Protein AF-A0A0S3SJY1-F1 (afdb_monomer)

InterPro domains:
  IPR052084 Spliceosome-associated SF3B4 subunit [PTHR48030] (1-67)

Foldseek 3Di:
DAQDDDPNHHDHDDFDDDDPDPPDTPDDPVRVVVVVPPVVVVVVDPDCPPPPDDPDDDDDPPPPDDDPDPDDPDDDDDDDDDDDDDDD

Structure (mmCIF, N/CA/C/O backbone):
data_AF-A0A0S3SJY1-F1
#
_entry.id   AF-A0A0S3SJY1-F1
#
loop_
_atom_site.group_PDB
_atom_site.id
_atom_site.type_symbol
_atom_site.label_atom_id
_atom_site.label_alt_id
_atom_site.label_comp_id
_atom_site.label_asym_id
_atom_site.label_entity_id
_atom_site.label_seq_id
_atom_site.pdbx_PDB_ins_code
_atom_site.Cartn_x
_atom_site.Cartn_y
_atom_site.Cartn_z
_atom_site.occupancy
_atom_site.B_iso_or_equiv
_atom_site.auth_seq_id
_atom_site.auth_comp_id
_atom_site.auth_asym_id
_atom_site.auth_atom_id
_atom_site.pdbx_PDB_model_num
ATOM 1 N N . MET A 1 1 ? -2.070 -4.523 9.418 1.00 81.56 1 MET A N 1
ATOM 2 C CA . MET A 1 1 ? -3.056 -3.458 9.106 1.00 81.56 1 MET A CA 1
ATOM 3 C C . MET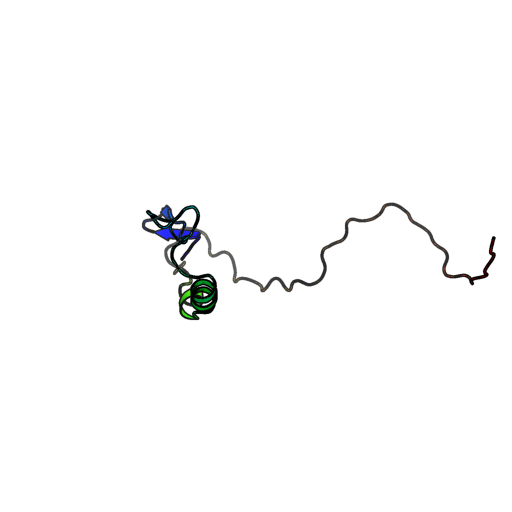 A 1 1 ? -4.109 -3.855 8.067 1.00 81.56 1 MET A C 1
ATOM 5 O O . MET A 1 1 ? -5.174 -3.255 8.079 1.00 81.56 1 MET A O 1
ATOM 9 N N . ASN A 1 2 ? -3.869 -4.839 7.189 1.00 85.06 2 ASN A N 1
ATOM 10 C CA . ASN A 1 2 ? -4.931 -5.384 6.334 1.00 85.06 2 ASN A CA 1
ATOM 11 C C . ASN A 1 2 ? -6.026 -6.073 7.171 1.00 85.06 2 ASN A C 1
ATOM 13 O O . ASN A 1 2 ? -5.691 -6.738 8.149 1.00 85.06 2 ASN A O 1
ATOM 17 N N . GLY A 1 3 ? -7.296 -5.920 6.787 1.00 84.12 3 GLY A N 1
ATOM 18 C CA . GLY A 1 3 ? -8.438 -6.534 7.477 1.00 84.12 3 GLY A CA 1
ATOM 19 C C . GLY A 1 3 ? -8.854 -5.834 8.774 1.00 84.12 3 GLY A C 1
ATOM 20 O O . GLY A 1 3 ? -9.775 -6.296 9.440 1.00 84.12 3 GLY A O 1
ATOM 21 N N . GLN A 1 4 ? -8.201 -4.723 9.116 1.00 86.50 4 GLN A N 1
ATOM 22 C CA . GLN A 1 4 ? -8.495 -3.924 10.306 1.00 86.50 4 GLN A CA 1
ATOM 23 C C . GLN A 1 4 ? -9.614 -2.923 10.034 1.00 86.50 4 GLN A C 1
ATOM 25 O O . GLN A 1 4 ? -10.018 -2.736 8.891 1.00 86.50 4 GLN A O 1
ATOM 30 N N . TYR A 1 5 ? -10.076 -2.234 11.075 1.00 86.62 5 TYR A N 1
ATOM 31 C CA . TYR A 1 5 ? -11.068 -1.170 10.958 1.00 86.62 5 TYR A CA 1
ATOM 32 C C . TYR A 1 5 ? -10.422 0.202 11.169 1.00 86.62 5 TYR A C 1
ATOM 34 O O . TYR A 1 5 ? -9.612 0.379 12.077 1.00 86.62 5 TYR A O 1
ATOM 42 N N . LEU A 1 6 ? -10.807 1.175 10.346 1.00 86.81 6 LEU A N 1
ATOM 43 C CA . LEU A 1 6 ? -10.509 2.597 10.497 1.00 86.81 6 LEU A CA 1
ATOM 44 C C . LEU A 1 6 ? -11.840 3.355 10.454 1.00 86.81 6 LEU A C 1
ATOM 46 O O . LEU A 1 6 ? -12.618 3.163 9.523 1.00 86.81 6 LEU A O 1
ATOM 50 N N . CYS A 1 7 ? -12.128 4.172 11.472 1.00 88.88 7 CYS A N 1
ATOM 51 C CA . CYS A 1 7 ? -13.412 4.882 11.604 1.00 88.88 7 CYS A CA 1
ATOM 52 C C . CYS A 1 7 ? -14.631 3.943 11.471 1.00 88.88 7 CYS A C 1
ATOM 54 O O . CYS A 1 7 ? -15.543 4.203 10.690 1.00 88.88 7 CYS A O 1
ATOM 56 N N . ASN A 1 8 ? -14.602 2.797 12.167 1.00 87.06 8 ASN A N 1
ATOM 57 C CA . ASN A 1 8 ? -15.641 1.754 12.125 1.00 87.06 8 ASN A CA 1
ATOM 58 C C . ASN A 1 8 ? -15.875 1.117 10.739 1.00 87.06 8 ASN A C 1
ATOM 60 O O . ASN A 1 8 ? -16.815 0.343 10.572 1.00 87.06 8 ASN A O 1
ATOM 64 N N . ARG A 1 9 ? -15.003 1.370 9.755 1.00 87.75 9 ARG A N 1
ATOM 65 C CA . ARG A 1 9 ? -15.045 0.745 8.430 1.00 87.75 9 ARG A CA 1
ATOM 66 C C . ARG A 1 9 ? -13.842 -0.164 8.226 1.00 87.75 9 ARG A C 1
ATOM 68 O O . ARG A 1 9 ? -12.715 0.227 8.507 1.00 87.75 9 ARG A O 1
ATOM 75 N N . GLN A 1 10 ? -14.075 -1.371 7.719 1.00 88.44 10 GLN A N 1
ATOM 76 C CA . GLN A 1 10 ? -12.991 -2.294 7.398 1.00 88.44 10 GLN A CA 1
ATOM 77 C C . GLN A 1 10 ? -12.126 -1.741 6.256 1.00 88.44 10 GLN A C 1
ATOM 79 O O . GLN A 1 10 ? -12.653 -1.213 5.275 1.00 88.44 10 GLN A O 1
ATOM 84 N N . ILE A 1 11 ? -10.806 -1.877 6.376 1.00 89.88 11 ILE A N 1
ATOM 85 C CA . ILE A 1 11 ? -9.829 -1.449 5.377 1.00 89.88 11 ILE A CA 1
ATOM 86 C C . ILE A 1 11 ? -9.047 -2.632 4.806 1.00 89.88 11 ILE A C 1
ATOM 88 O O . ILE A 1 11 ? -8.710 -3.596 5.501 1.00 89.88 11 ILE A O 1
ATOM 92 N N . THR A 1 12 ? -8.688 -2.512 3.530 1.00 93.06 12 THR A N 1
ATOM 93 C CA . THR A 1 12 ? -7.764 -3.420 2.848 1.00 93.06 12 THR A CA 1
ATOM 94 C C . THR A 1 12 ? -6.490 -2.680 2.489 1.00 93.06 12 THR A C 1
ATOM 96 O O . THR A 1 12 ? -6.544 -1.612 1.880 1.00 93.06 12 THR A O 1
ATOM 99 N N . VAL A 1 13 ? -5.341 -3.253 2.832 1.00 90.44 13 VAL A N 1
ATOM 100 C CA . VAL A 1 13 ? -4.032 -2.652 2.552 1.00 90.44 13 VAL A CA 1
ATOM 101 C C . VAL A 1 13 ? -3.256 -3.603 1.654 1.00 90.44 13 VAL A C 1
ATOM 103 O O . VAL A 1 13 ? -2.993 -4.739 2.042 1.00 90.44 13 VAL A O 1
ATOM 106 N N . SER A 1 14 ? -2.898 -3.149 0.454 1.00 91.69 14 SER A N 1
ATOM 107 C CA . SER A 1 14 ? -2.117 -3.924 -0.514 1.00 91.69 14 SER A CA 1
ATOM 108 C C . SER A 1 14 ? -1.137 -3.030 -1.275 1.00 91.69 14 SE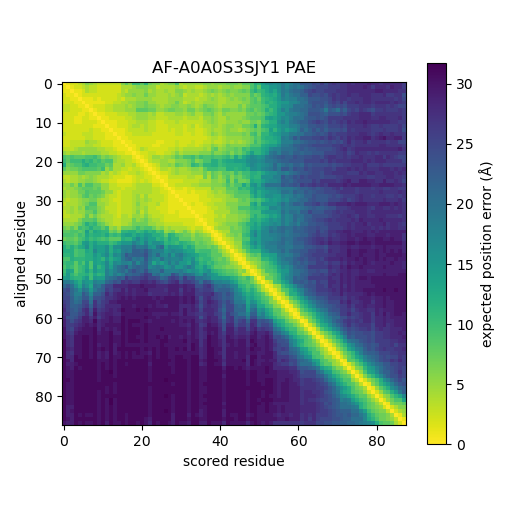R A C 1
ATOM 110 O O . SER A 1 14 ? -1.295 -1.811 -1.310 1.00 91.69 14 SER A O 1
ATOM 112 N N . TYR A 1 15 ? -0.109 -3.633 -1.877 1.00 93.56 15 TYR A N 1
ATOM 113 C CA . TYR A 1 15 ? 0.865 -2.904 -2.692 1.00 93.56 15 TYR A CA 1
ATOM 114 C C . TYR A 1 15 ? 0.210 -2.359 -3.965 1.00 93.56 15 TYR A C 1
ATOM 116 O O . TYR A 1 15 ? -0.402 -3.122 -4.715 1.00 93.56 15 TYR A O 1
ATOM 124 N N . ALA A 1 16 ? 0.370 -1.066 -4.233 1.00 94.38 16 ALA A N 1
ATOM 125 C CA . ALA A 1 16 ? -0.179 -0.418 -5.422 1.00 94.38 16 ALA A CA 1
ATOM 126 C C . ALA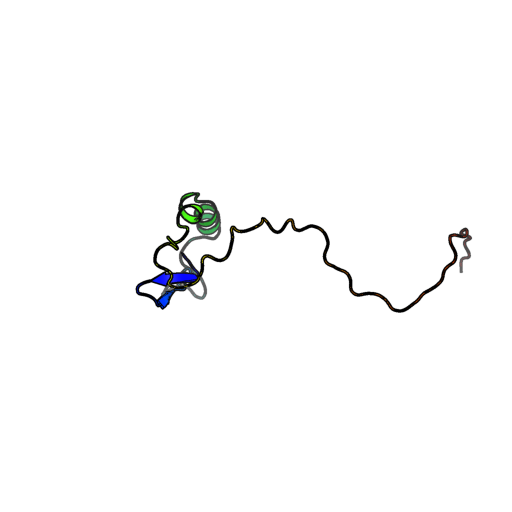 A 1 16 ? 0.554 -0.839 -6.706 1.00 94.38 16 ALA A C 1
ATOM 128 O O . ALA A 1 16 ? 1.708 -1.266 -6.659 1.00 94.38 16 ALA A O 1
ATOM 129 N N . TYR A 1 17 ? -0.104 -0.696 -7.855 1.00 94.81 17 TYR A N 1
ATOM 130 C CA . TYR A 1 17 ? 0.549 -0.824 -9.158 1.00 94.81 17 TYR A CA 1
ATOM 131 C C . TYR A 1 17 ? 1.401 0.411 -9.461 1.00 94.81 17 TYR A C 1
ATOM 133 O O . TYR A 1 17 ? 1.054 1.526 -9.067 1.00 94.81 17 TYR A O 1
ATOM 141 N N . LYS A 1 18 ? 2.523 0.215 -10.153 1.00 94.06 18 LYS A N 1
ATOM 142 C CA . LYS A 1 18 ? 3.309 1.318 -10.711 1.00 94.06 18 LYS A CA 1
ATOM 143 C C . LYS A 1 18 ? 2.573 1.896 -11.924 1.00 94.06 18 LYS A C 1
ATOM 145 O O . LYS A 1 18 ? 1.931 1.162 -12.667 1.00 94.06 18 LYS A O 1
ATOM 150 N N . LYS A 1 19 ? 2.664 3.214 -12.113 1.00 93.25 19 LYS A N 1
ATOM 151 C CA . LYS A 1 19 ? 1.957 3.925 -13.187 1.00 93.25 19 LYS A CA 1
ATOM 152 C C . LYS A 1 19 ? 2.480 3.547 -14.576 1.00 93.25 19 LYS A C 1
ATOM 154 O O . LYS A 1 19 ? 1.689 3.267 -15.468 1.00 93.25 19 LYS A O 1
ATOM 159 N N . ASP A 1 20 ? 3.800 3.522 -14.733 1.00 91.31 20 ASP A N 1
ATOM 160 C CA . ASP A 1 20 ? 4.440 3.450 -16.052 1.00 91.31 20 ASP A CA 1
ATOM 161 C C . ASP A 1 20 ? 4.934 2.039 -16.415 1.00 91.31 20 ASP A C 1
ATOM 163 O O . ASP A 1 20 ? 5.463 1.827 -17.503 1.00 91.31 20 ASP A O 1
ATOM 167 N N . THR A 1 21 ? 4.760 1.049 -15.530 1.00 89.44 21 THR A N 1
ATOM 168 C CA . THR A 1 21 ? 5.171 -0.338 -15.791 1.00 89.44 21 THR A CA 1
ATOM 169 C C . THR A 1 21 ? 3.984 -1.294 -15.722 1.00 89.44 21 THR A C 1
ATOM 171 O O . THR A 1 21 ? 3.133 -1.238 -14.833 1.00 89.44 21 THR A O 1
ATOM 174 N N . LYS A 1 22 ? 3.894 -2.192 -16.706 1.00 90.94 22 LYS A N 1
ATOM 175 C CA . LYS A 1 22 ? 2.739 -3.078 -16.864 1.00 90.94 22 LYS A CA 1
ATOM 176 C C . LYS A 1 22 ? 2.790 -4.210 -15.841 1.00 90.94 22 LYS A C 1
ATOM 178 O O . LYS A 1 22 ? 3.617 -5.108 -15.936 1.00 90.94 22 LYS A O 1
ATOM 183 N N . GLY A 1 23 ? 1.864 -4.186 -14.886 1.00 87.56 23 GLY A N 1
ATOM 184 C CA . GLY A 1 23 ? 1.643 -5.288 -13.945 1.00 87.56 23 GLY A CA 1
ATOM 185 C C . GLY A 1 23 ? 2.624 -5.355 -12.774 1.00 87.56 23 GLY A C 1
ATOM 186 O O . GLY A 1 23 ? 2.424 -6.169 -11.871 1.00 87.56 23 GLY A O 1
ATOM 187 N N . GLU A 1 24 ? 3.634 -4.486 -12.721 1.00 90.38 24 GLU A N 1
ATOM 188 C CA . GLU A 1 24 ? 4.503 -4.420 -11.554 1.00 90.38 24 GLU A CA 1
ATOM 189 C C . GLU A 1 24 ? 3.831 -3.656 -10.415 1.00 90.38 24 GLU A C 1
ATOM 191 O O . GLU A 1 24 ? 3.250 -2.581 -10.586 1.00 90.38 24 GLU A O 1
ATOM 196 N N . ARG A 1 25 ? 3.964 -4.203 -9.211 1.00 93.94 25 ARG A N 1
ATOM 197 C CA . ARG A 1 25 ? 3.566 -3.523 -7.982 1.00 93.94 25 ARG A CA 1
ATOM 198 C C . ARG A 1 25 ? 4.747 -2.781 -7.377 1.00 93.94 25 ARG A C 1
ATOM 200 O O . ARG A 1 25 ? 5.902 -3.133 -7.611 1.00 93.94 25 ARG A O 1
ATOM 207 N N . HIS A 1 26 ? 4.446 -1.761 -6.586 1.00 94.56 26 HIS A N 1
ATOM 208 C CA . HIS A 1 26 ? 5.442 -1.035 -5.816 1.00 94.56 26 HIS A CA 1
ATOM 209 C C . HIS A 1 26 ? 6.152 -1.982 -4.833 1.00 94.56 26 HIS A C 1
ATOM 211 O O . HIS A 1 26 ? 5.529 -2.881 -4.256 1.00 94.56 26 HIS A O 1
ATOM 217 N N . GLY A 1 27 ? 7.462 -1.788 -4.684 1.00 92.25 27 GLY A N 1
ATOM 218 C CA . GLY A 1 27 ? 8.356 -2.699 -3.972 1.00 92.25 27 GLY A CA 1
ATOM 219 C C . GLY A 1 27 ? 8.792 -3.905 -4.813 1.00 92.25 27 GLY A C 1
ATOM 220 O O . GLY A 1 27 ? 8.001 -4.543 -5.517 1.00 92.25 27 GLY A O 1
ATOM 221 N N . THR A 1 28 ? 10.073 -4.232 -4.725 1.00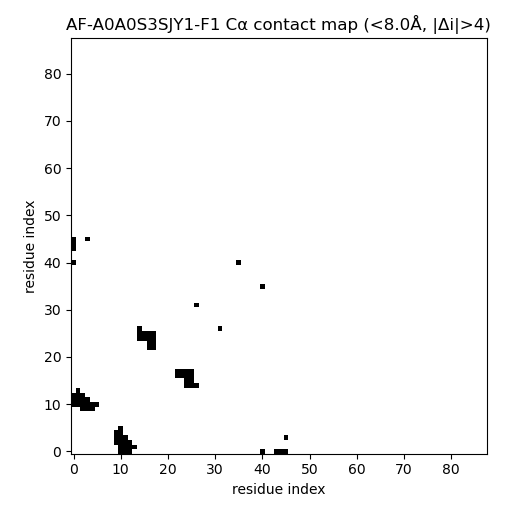 91.62 28 THR A N 1
ATOM 222 C CA . THR A 1 28 ? 10.661 -5.462 -5.259 1.00 91.62 28 THR A CA 1
ATOM 223 C C . THR A 1 28 ? 10.171 -6.684 -4.471 1.00 91.62 28 THR A C 1
ATOM 225 O O . THR A 1 28 ? 9.731 -6.561 -3.323 1.00 91.62 28 THR A O 1
ATOM 228 N N . PRO A 1 29 ? 10.232 -7.898 -5.050 1.00 89.44 29 PRO A N 1
ATOM 229 C CA . PRO A 1 29 ? 9.913 -9.123 -4.319 1.00 89.44 29 PRO A CA 1
ATOM 230 C C . PRO A 1 29 ? 10.691 -9.260 -3.002 1.00 89.44 29 PRO A C 1
ATOM 232 O O . PRO A 1 29 ? 10.097 -9.621 -1.990 1.00 89.44 29 PRO A O 1
ATOM 235 N N . ALA A 1 30 ? 11.979 -8.905 -2.996 1.00 90.50 30 ALA A N 1
ATOM 236 C CA . ALA A 1 30 ? 12.824 -8.967 -1.806 1.00 90.50 30 ALA A CA 1
ATOM 237 C C . ALA A 1 30 ? 12.366 -7.986 -0.713 1.00 90.50 30 ALA A C 1
ATOM 239 O O . ALA A 1 30 ? 12.167 -8.392 0.431 1.00 90.50 30 ALA A O 1
ATOM 240 N N . GLU A 1 31 ? 12.105 -6.722 -1.064 1.00 91.12 31 GLU A N 1
ATOM 241 C CA . GLU A 1 31 ? 11.601 -5.718 -0.113 1.00 91.12 31 GLU A CA 1
ATOM 242 C C . GLU A 1 31 ? 10.266 -6.135 0.507 1.00 91.12 31 GLU A C 1
ATOM 244 O O . GLU A 1 31 ? 10.026 -5.897 1.690 1.00 91.12 31 GLU A O 1
ATOM 249 N N . ARG A 1 32 ? 9.401 -6.803 -0.266 1.00 90.56 32 ARG A N 1
ATOM 250 C CA . ARG A 1 32 ? 8.127 -7.320 0.247 1.00 90.56 32 ARG A CA 1
ATOM 251 C C . ARG A 1 32 ? 8.321 -8.404 1.300 1.00 90.56 32 ARG A C 1
ATOM 253 O O . ARG A 1 32 ? 7.635 -8.376 2.319 1.00 90.56 32 ARG A O 1
ATOM 260 N N . VAL A 1 33 ? 9.251 -9.330 1.077 1.00 90.06 33 VAL A N 1
ATOM 261 C CA . VAL A 1 33 ? 9.569 -10.383 2.053 1.00 90.06 33 VAL A CA 1
ATOM 262 C C . VAL A 1 33 ? 10.117 -9.765 3.339 1.00 90.06 33 VAL A C 1
ATOM 264 O O . VAL A 1 33 ? 9.650 -10.099 4.428 1.00 90.06 33 VAL A O 1
ATOM 267 N N . LEU A 1 34 ? 11.027 -8.796 3.221 1.00 89.81 34 LEU A N 1
ATOM 268 C CA . LEU A 1 34 ? 11.568 -8.077 4.376 1.00 89.81 34 LEU A CA 1
ATOM 269 C C . LEU A 1 34 ? 10.473 -7.318 5.137 1.00 89.81 34 LEU A C 1
ATOM 271 O O . LEU A 1 34 ? 10.370 -7.435 6.358 1.00 89.81 34 LEU A O 1
ATOM 275 N N . ALA A 1 35 ? 9.589 -6.612 4.429 1.00 87.69 35 ALA A N 1
ATOM 276 C CA . ALA A 1 35 ? 8.467 -5.908 5.039 1.00 87.69 35 ALA A CA 1
ATOM 277 C C . ALA A 1 35 ? 7.488 -6.854 5.757 1.00 87.69 35 ALA A C 1
ATOM 279 O O . ALA A 1 35 ? 6.968 -6.495 6.812 1.00 87.69 35 ALA A O 1
ATOM 280 N N . ALA A 1 36 ? 7.255 -8.058 5.225 1.00 84.12 36 ALA A N 1
ATOM 281 C CA . ALA A 1 36 ? 6.420 -9.070 5.873 1.00 84.12 36 ALA A CA 1
ATOM 282 C C . ALA A 1 36 ? 7.061 -9.623 7.158 1.00 84.12 36 ALA A C 1
ATOM 284 O O . ALA A 1 36 ? 6.348 -9.942 8.110 1.00 84.12 36 ALA A O 1
ATOM 285 N N . SER A 1 37 ? 8.395 -9.690 7.204 1.00 85.81 37 SER A N 1
ATOM 286 C CA . SER A 1 37 ? 9.154 -10.113 8.388 1.00 85.81 37 SER A CA 1
ATOM 287 C C . SER A 1 37 ? 9.302 -9.030 9.463 1.00 85.81 37 SER A C 1
ATOM 289 O O . SER A 1 37 ? 9.787 -9.326 10.554 1.00 85.81 37 SER A O 1
ATOM 291 N N . ASN A 1 38 ? 8.868 -7.787 9.205 1.00 82.75 38 ASN A N 1
ATOM 292 C CA . ASN A 1 38 ? 8.994 -6.717 10.191 1.00 82.75 38 ASN A CA 1
ATOM 293 C C . ASN A 1 38 ? 8.150 -7.019 11.447 1.00 82.75 38 ASN A C 1
ATOM 295 O O . ASN A 1 38 ? 6.920 -7.106 11.357 1.00 82.75 38 ASN A O 1
ATOM 299 N N . PRO A 1 39 ? 8.758 -7.080 12.646 1.00 72.69 39 PRO A N 1
ATOM 300 C CA . PRO A 1 39 ? 8.056 -7.431 13.885 1.00 72.69 39 PRO A CA 1
ATOM 301 C C . PRO A 1 39 ? 6.976 -6.405 14.264 1.00 72.69 39 PRO A C 1
ATOM 303 O O . PRO A 1 39 ? 5.974 -6.737 14.901 1.00 72.69 39 PRO A O 1
ATOM 306 N N . THR A 1 40 ? 7.115 -5.159 13.805 1.00 71.19 40 THR A N 1
ATOM 307 C CA . THR A 1 40 ? 6.109 -4.099 13.968 1.00 71.19 40 THR A CA 1
ATOM 308 C C . THR A 1 40 ? 4.779 -4.447 13.293 1.00 71.19 40 THR A C 1
ATOM 310 O O . THR A 1 40 ? 3.721 -4.065 13.794 1.00 71.19 40 THR A O 1
ATOM 313 N N . ALA A 1 41 ? 4.797 -5.219 12.200 1.00 68.12 41 ALA A N 1
ATOM 314 C CA . ALA A 1 41 ? 3.579 -5.661 11.522 1.00 68.12 41 ALA A CA 1
ATOM 315 C C . ALA A 1 41 ? 2.740 -6.607 12.400 1.00 68.12 41 ALA A C 1
ATOM 317 O O . ALA A 1 41 ? 1.512 -6.540 12.359 1.00 68.12 41 ALA A O 1
ATOM 318 N N . GLN A 1 42 ? 3.396 -7.425 13.232 1.00 63.50 42 GLN A N 1
ATOM 319 C CA . GLN A 1 42 ? 2.754 -8.324 14.201 1.00 63.50 42 GLN A CA 1
ATOM 320 C C . GLN A 1 42 ? 2.299 -7.579 15.464 1.00 63.50 42 GLN A C 1
ATOM 322 O O . GLN A 1 42 ? 1.252 -7.884 16.032 1.00 63.50 42 GLN A O 1
ATOM 327 N N . LYS A 1 43 ? 3.059 -6.556 15.883 1.00 62.53 43 LYS A N 1
ATOM 328 C CA . LYS A 1 43 ? 2.726 -5.705 17.038 1.00 62.53 43 LYS A CA 1
ATOM 329 C C . LYS A 1 43 ? 1.571 -4.734 16.760 1.00 62.53 43 LYS A C 1
ATOM 331 O O . LYS A 1 43 ? 0.902 -4.302 17.692 1.00 62.53 43 LYS A O 1
ATOM 336 N N . SER A 1 44 ? 1.281 -4.439 15.491 1.00 65.12 44 SER A N 1
ATOM 337 C CA . SER A 1 44 ? 0.093 -3.694 15.041 1.00 65.12 44 SER A CA 1
ATOM 338 C C . SER A 1 44 ? -1.183 -4.560 15.100 1.00 65.12 44 SER A C 1
ATOM 340 O O . SER A 1 44 ? -1.975 -4.631 14.154 1.00 65.12 44 SER A O 1
ATOM 342 N N . ARG A 1 45 ? -1.381 -5.270 16.215 1.00 66.50 45 ARG A N 1
ATOM 343 C CA . ARG A 1 45 ? -2.644 -5.941 16.524 1.00 66.50 45 ARG A CA 1
ATOM 344 C C . ARG A 1 45 ? -3.651 -4.848 16.910 1.00 66.50 45 ARG A C 1
ATOM 346 O O . ARG A 1 45 ? -3.283 -3.933 17.648 1.00 66.50 45 ARG A O 1
ATOM 353 N N . PRO A 1 46 ? -4.879 -4.866 16.367 1.00 69.19 46 PRO A N 1
ATOM 354 C CA . PRO A 1 46 ? -5.808 -3.771 16.594 1.00 69.19 46 PRO A CA 1
ATOM 355 C C . PRO A 1 46 ? -6.222 -3.793 18.063 1.00 69.19 46 PRO A C 1
ATOM 357 O O . PRO A 1 46 ? -6.433 -4.860 18.641 1.00 69.19 46 PRO A O 1
ATOM 360 N N . HIS A 1 47 ? -6.338 -2.620 18.669 1.00 65.38 47 HIS A N 1
ATOM 361 C CA . HIS A 1 47 ? -6.835 -2.504 20.027 1.00 65.38 47 HIS A CA 1
ATOM 362 C C . HIS A 1 47 ? -8.334 -2.826 20.043 1.00 65.38 47 HIS A C 1
ATOM 364 O O . HIS A 1 47 ? -9.158 -2.026 19.604 1.00 65.38 47 HIS A O 1
ATOM 370 N N . THR A 1 48 ? -8.690 -4.020 20.515 1.00 67.94 48 THR A N 1
ATOM 371 C CA . THR A 1 48 ? -10.074 -4.513 20.512 1.00 67.94 48 THR A CA 1
ATOM 372 C C . THR A 1 48 ? -10.929 -3.944 21.646 1.00 67.94 48 THR A C 1
ATOM 374 O O . THR A 1 48 ? -12.110 -4.263 21.696 1.00 67.94 48 THR A O 1
ATOM 377 N N . LEU A 1 49 ? -10.395 -3.086 22.535 1.00 64.69 49 LEU A N 1
ATOM 378 C CA . LEU A 1 49 ? -11.166 -2.566 23.683 1.00 64.69 49 LEU A CA 1
ATOM 379 C C . LEU A 1 49 ? -12.328 -1.635 23.289 1.00 64.69 49 LEU A C 1
ATOM 381 O O . LEU A 1 49 ? -13.150 -1.314 24.135 1.00 64.69 49 LEU A O 1
ATOM 385 N N . PHE A 1 50 ? -12.401 -1.195 22.028 1.00 63.16 50 PHE A N 1
ATOM 386 C CA . PHE A 1 50 ? -13.495 -0.357 21.515 1.00 63.16 50 PHE A CA 1
ATOM 387 C C . PHE A 1 50 ? -14.485 -1.122 20.622 1.00 63.16 50 PHE A C 1
ATOM 389 O O . PHE A 1 50 ? -15.398 -0.516 20.064 1.00 63.16 50 PHE A O 1
ATOM 396 N N . ALA A 1 51 ? -14.316 -2.437 20.443 1.00 67.56 51 ALA A N 1
ATOM 397 C CA . ALA A 1 51 ? -15.292 -3.243 19.718 1.00 67.56 51 ALA A CA 1
ATOM 398 C C . ALA A 1 51 ? -16.489 -3.532 20.639 1.00 67.56 51 ALA A C 1
ATOM 400 O O . ALA A 1 51 ? -16.326 -4.140 21.689 1.00 67.56 51 ALA A O 1
ATOM 401 N N . SER A 1 52 ? -17.698 -3.126 20.243 1.00 59.09 52 SER A N 1
ATOM 402 C CA . SER A 1 52 ? -18.950 -3.315 20.999 1.00 59.09 52 SER A CA 1
ATOM 403 C C . SER A 1 52 ? -19.475 -4.762 21.018 1.00 59.09 52 SER A C 1
ATOM 405 O O . SER A 1 52 ? -20.646 -4.997 21.309 1.00 59.09 52 SER A O 1
ATOM 407 N N . GLY A 1 53 ? -18.636 -5.739 20.671 1.00 63.53 53 GLY A N 1
ATOM 408 C CA . GLY A 1 53 ? -18.976 -7.158 20.705 1.00 63.53 53 GLY A CA 1
ATOM 409 C C . GLY A 1 53 ? -18.528 -7.805 22.019 1.00 63.53 53 GLY A C 1
ATOM 410 O O . GLY A 1 53 ? -17.543 -7.353 22.605 1.00 63.53 53 GLY A O 1
ATOM 411 N N . PRO A 1 54 ? -19.198 -8.877 22.484 1.00 57.06 54 PRO A N 1
ATOM 412 C CA . PRO A 1 54 ? -18.702 -9.654 23.613 1.00 57.06 54 PRO A CA 1
ATOM 413 C C . PRO A 1 54 ? -17.264 -10.116 23.324 1.00 57.06 54 PRO A C 1
ATOM 415 O O . PRO A 1 54 ? -16.978 -10.491 22.183 1.00 57.06 54 PRO A O 1
ATOM 418 N N . PRO A 1 55 ? -16.350 -10.102 24.311 1.00 55.62 55 PRO A N 1
ATOM 419 C CA . PRO A 1 55 ? -14.971 -10.524 24.110 1.00 55.62 55 PRO A CA 1
ATOM 420 C C . PRO A 1 55 ? -14.946 -12.005 23.718 1.00 55.62 55 PRO A C 1
ATOM 422 O O . PRO A 1 55 ? -15.033 -12.895 24.563 1.00 55.62 55 PRO A O 1
ATOM 425 N N . THR A 1 56 ? -14.839 -12.288 22.421 1.00 61.00 56 THR A N 1
ATOM 426 C CA . THR A 1 56 ? -14.584 -13.644 21.945 1.00 61.00 56 THR A CA 1
ATOM 427 C C . THR A 1 56 ? -13.146 -13.990 22.310 1.00 61.00 56 THR A C 1
ATOM 429 O O . THR A 1 56 ? -12.205 -13.445 21.738 1.00 61.00 56 THR A O 1
ATOM 432 N N . LEU A 1 57 ? -13.056 -14.817 23.350 1.00 56.78 57 LEU A N 1
ATOM 433 C CA . LEU A 1 57 ? -12.000 -15.709 23.832 1.00 56.78 57 LEU A CA 1
ATOM 434 C C . LEU A 1 57 ? -10.617 -15.658 23.135 1.00 56.78 57 LEU A C 1
ATOM 436 O O . LEU A 1 57 ? -10.522 -15.599 21.908 1.00 56.78 57 LEU A O 1
ATOM 440 N N . PRO A 1 58 ? -9.519 -15.768 23.911 1.00 55.41 58 PRO A N 1
ATOM 441 C CA . PRO A 1 58 ? -8.161 -15.773 23.386 1.00 55.41 58 PRO A CA 1
ATOM 442 C C . PRO A 1 58 ? -7.962 -16.847 22.312 1.00 55.41 58 PRO A C 1
ATOM 444 O O . PRO A 1 58 ? -8.357 -18.001 22.456 1.00 55.41 58 PRO A O 1
ATOM 447 N N . ASN A 1 59 ? -7.309 -16.409 21.239 1.00 53.75 59 ASN A N 1
ATOM 448 C CA . ASN A 1 59 ? -6.840 -17.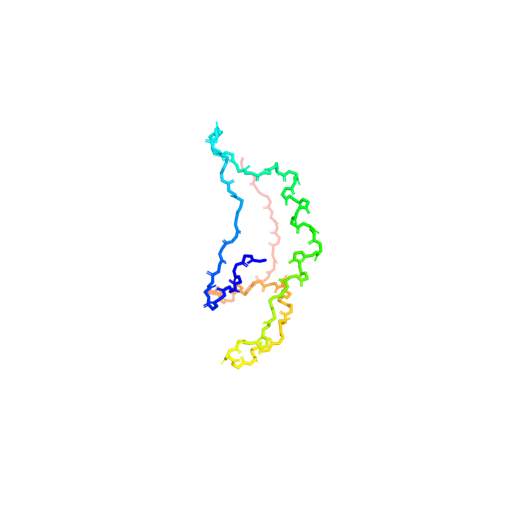181 20.101 1.00 53.75 59 ASN A CA 1
ATOM 449 C C . ASN A 1 59 ? -6.061 -18.423 20.568 1.00 53.75 59 ASN A C 1
ATOM 451 O O . ASN A 1 59 ? -4.853 -18.344 20.800 1.00 53.75 59 ASN A O 1
ATOM 455 N N . VAL A 1 60 ? -6.744 -19.564 20.682 1.00 46.75 60 VAL A N 1
ATOM 456 C CA . 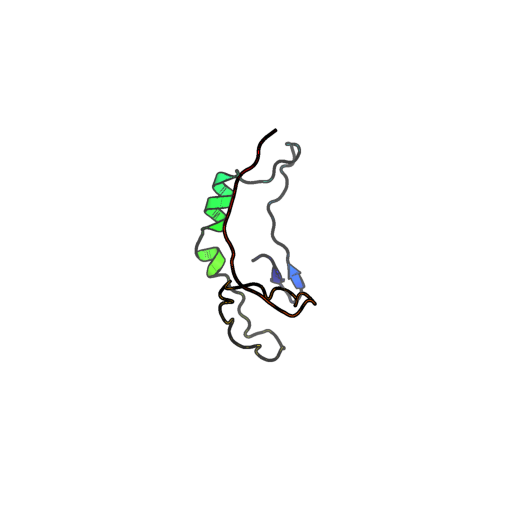VAL A 1 60 ? -6.092 -20.870 20.791 1.00 46.75 60 VAL A CA 1
ATOM 457 C C . VAL A 1 60 ? -5.221 -21.025 19.541 1.00 46.75 60 VAL A C 1
ATOM 459 O O . VAL A 1 60 ? -5.734 -20.849 18.433 1.00 46.75 60 VAL A O 1
ATOM 462 N N . PRO A 1 61 ? -3.910 -21.294 19.663 1.00 45.59 61 PRO A N 1
ATOM 463 C CA . PRO A 1 61 ? -3.123 -21.685 18.509 1.00 45.59 61 PRO A CA 1
ATOM 464 C C . PRO A 1 61 ? -3.747 -22.967 17.959 1.00 45.59 61 PRO A C 1
ATOM 466 O O . PRO A 1 61 ? -3.692 -24.016 18.596 1.00 45.59 61 PRO A O 1
ATOM 469 N N . GLN A 1 62 ? -4.379 -22.867 16.790 1.00 46.34 62 GLN A N 1
ATOM 470 C CA . GLN A 1 62 ? -4.754 -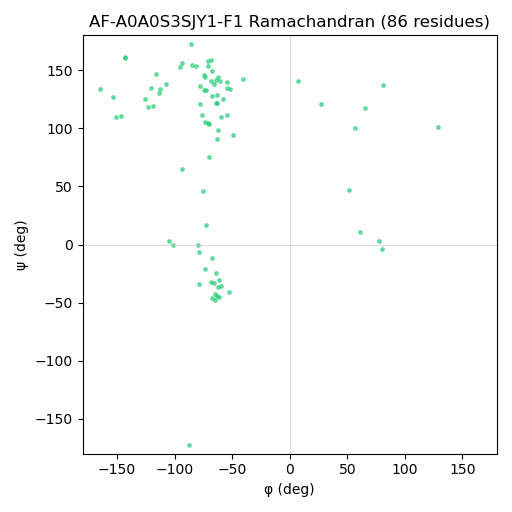24.022 15.995 1.00 46.34 62 GLN A CA 1
ATOM 471 C C . GLN A 1 62 ? -3.447 -24.705 15.598 1.00 46.34 62 GLN A C 1
ATOM 473 O O . GLN A 1 62 ? -2.803 -24.348 14.612 1.00 46.34 62 GLN A O 1
ATOM 478 N N . ALA A 1 63 ? -3.014 -25.640 16.442 1.00 41.53 63 ALA A N 1
ATOM 479 C CA . ALA A 1 63 ? -2.003 -26.610 16.096 1.00 41.53 63 ALA A CA 1
ATOM 480 C C . ALA A 1 63 ? -2.497 -27.288 14.820 1.00 41.53 63 ALA A C 1
ATOM 482 O O . ALA A 1 63 ? -3.524 -27.964 14.818 1.00 41.53 63 ALA A O 1
ATOM 483 N N . ASN A 1 64 ? -1.802 -27.033 13.715 1.00 45.81 64 ASN A N 1
ATOM 484 C CA . ASN A 1 64 ? -2.024 -27.708 12.451 1.00 45.81 64 ASN A CA 1
ATOM 485 C C . ASN A 1 64 ? -1.543 -29.158 12.609 1.00 45.81 64 ASN A C 1
ATOM 487 O O . ASN A 1 64 ? -0.447 -29.519 12.192 1.00 45.81 64 ASN A O 1
ATOM 491 N N . GLY A 1 65 ? -2.343 -29.954 13.309 1.00 51.31 65 GLY A N 1
ATOM 492 C CA . GLY A 1 65 ? -2.217 -31.387 13.459 1.00 51.31 65 GLY A CA 1
ATOM 493 C C . GLY A 1 65 ? -3.520 -32.008 12.983 1.00 51.31 65 GLY A C 1
ATOM 494 O O . GLY A 1 65 ? -4.568 -31.736 13.554 1.00 51.31 65 GLY A O 1
ATOM 495 N N . VAL A 1 66 ? -3.406 -32.830 11.939 1.00 45.38 66 VAL A N 1
ATOM 496 C CA . VAL A 1 66 ? -4.399 -33.780 11.415 1.00 45.38 66 VAL A CA 1
ATOM 497 C C . VAL A 1 66 ? -5.771 -33.215 11.015 1.00 45.38 66 VAL A C 1
ATOM 499 O O . VAL A 1 66 ? -6.685 -33.048 11.814 1.00 45.38 66 VAL A O 1
ATOM 502 N N . ALA A 1 67 ? -5.938 -33.024 9.703 1.00 47.00 67 ALA A N 1
ATOM 503 C CA . ALA A 1 67 ? -7.246 -32.937 9.065 1.00 47.00 67 ALA A CA 1
ATOM 504 C C . ALA A 1 67 ? -8.121 -34.149 9.458 1.00 47.00 67 ALA A C 1
ATOM 506 O O . ALA A 1 67 ? -7.635 -35.283 9.381 1.00 47.00 67 ALA A O 1
ATOM 507 N N . PRO A 1 68 ? -9.401 -33.963 9.834 1.00 45.16 68 PRO A N 1
ATOM 508 C CA . PRO A 1 68 ? -10.311 -35.081 10.008 1.00 45.16 68 PRO A CA 1
ATOM 509 C C . PRO A 1 68 ? -10.675 -35.608 8.619 1.00 45.16 68 PRO A C 1
ATOM 511 O O . PRO A 1 68 ? -11.396 -34.977 7.847 1.00 45.16 68 PRO A O 1
ATOM 514 N N . VAL A 1 69 ? -10.102 -36.757 8.276 1.00 55.88 69 VAL A N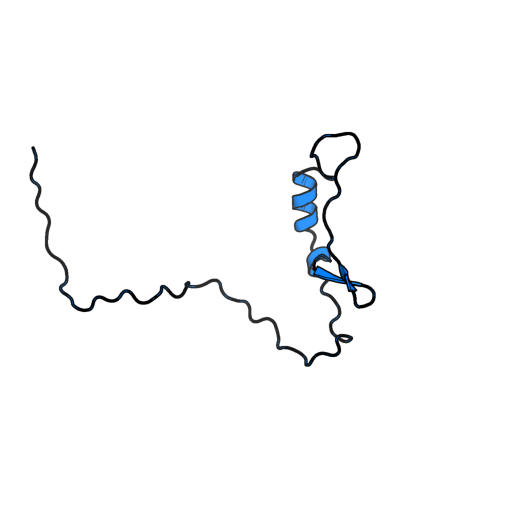 1
ATOM 515 C CA . VAL A 1 69 ? -10.436 -37.512 7.069 1.00 55.88 69 VAL A CA 1
ATOM 516 C C . VAL A 1 69 ? -11.903 -37.959 7.188 1.00 55.88 69 VAL A C 1
ATOM 518 O O . VAL A 1 69 ? -12.264 -38.524 8.223 1.00 55.88 69 VAL A O 1
ATOM 521 N N . PRO A 1 70 ? -12.771 -37.720 6.187 1.00 63.41 70 PRO A N 1
ATOM 522 C CA . PRO A 1 70 ? -14.154 -38.185 6.239 1.00 63.41 70 PRO A CA 1
ATOM 523 C C . PRO A 1 70 ? -14.213 -39.727 6.295 1.00 63.41 70 PRO A C 1
ATOM 525 O O . PRO A 1 70 ? -13.386 -40.386 5.652 1.00 63.41 70 PRO A O 1
ATOM 528 N N . PRO A 1 71 ? -15.167 -40.327 7.036 1.00 56.88 71 PRO A N 1
ATOM 529 C CA . PRO A 1 71 ? -15.252 -41.778 7.193 1.00 56.88 71 PRO A CA 1
ATOM 530 C C . PRO A 1 71 ? -15.512 -42.467 5.848 1.00 56.88 71 PRO A C 1
ATOM 532 O O . PRO A 1 71 ? -16.508 -42.199 5.177 1.00 56.88 71 PRO A O 1
ATOM 535 N N . ARG A 1 72 ? -14.607 -43.368 5.451 1.00 59.44 72 ARG A N 1
ATOM 536 C CA . ARG A 1 72 ? -14.798 -44.270 4.307 1.00 59.44 72 ARG A CA 1
ATOM 537 C C . ARG A 1 72 ? -15.795 -45.368 4.699 1.00 59.44 72 ARG A C 1
ATOM 539 O O . ARG A 1 72 ? -15.614 -45.964 5.761 1.00 59.44 72 ARG A O 1
ATOM 546 N N . PRO A 1 73 ? -16.808 -45.684 3.878 1.00 53.78 73 PRO A N 1
ATOM 547 C CA . PRO A 1 73 ? -17.858 -46.609 4.271 1.00 53.78 73 PRO A CA 1
ATOM 548 C C . PRO A 1 73 ? -17.545 -48.043 3.830 1.00 53.78 73 PRO A C 1
ATOM 550 O O . PRO A 1 73 ? -18.284 -48.571 3.018 1.00 53.78 73 PRO A O 1
ATOM 553 N N . PHE A 1 74 ? -16.499 -48.704 4.341 1.00 42.84 74 PHE A N 1
ATOM 554 C CA . PHE A 1 74 ? -16.364 -50.165 4.172 1.00 42.84 74 PHE A CA 1
ATOM 555 C C . PHE A 1 74 ? -15.680 -50.788 5.393 1.00 42.84 74 PHE A C 1
ATOM 557 O O . PHE A 1 74 ? -14.500 -50.555 5.654 1.00 42.84 74 PHE A O 1
ATOM 564 N N . ALA A 1 75 ? -16.461 -51.550 6.152 1.00 43.03 75 ALA A N 1
ATOM 565 C CA . ALA A 1 75 ? -16.029 -52.364 7.276 1.00 43.03 75 ALA A CA 1
ATOM 566 C C . ALA A 1 75 ? -15.440 -53.704 6.799 1.00 43.03 75 ALA A C 1
ATOM 568 O O . ALA A 1 75 ? -15.869 -54.228 5.774 1.00 43.03 75 ALA A O 1
ATOM 569 N N . ASN A 1 76 ? -14.549 -54.260 7.631 1.00 40.31 76 ASN A N 1
ATOM 570 C CA . ASN A 1 76 ? -14.051 -55.646 7.666 1.00 40.31 76 ASN A CA 1
ATOM 571 C C . ASN A 1 76 ? -13.230 -56.107 6.442 1.00 40.31 76 ASN A C 1
ATOM 573 O O . ASN A 1 76 ? -13.743 -56.215 5.343 1.00 40.31 76 ASN A O 1
ATOM 577 N N . GLY A 1 77 ? -11.952 -56.477 6.517 1.00 46.22 77 GLY A N 1
ATOM 578 C CA . GLY A 1 77 ? -11.095 -56.840 7.638 1.00 46.22 77 GLY A CA 1
ATOM 579 C C . GLY A 1 77 ? -10.421 -58.175 7.329 1.00 46.22 77 GLY A C 1
ATOM 580 O O . GLY A 1 77 ? -11.079 -59.184 7.489 1.00 46.22 77 GLY A O 1
ATOM 581 N N . VAL A 1 78 ? -9.148 -58.183 6.909 1.00 43.50 78 VAL A N 1
ATOM 582 C CA . VAL A 1 78 ? -8.159 -59.259 7.152 1.00 43.50 78 VAL A CA 1
ATOM 583 C C . VAL A 1 78 ? -6.759 -58.704 6.845 1.00 43.50 78 VAL A C 1
ATOM 585 O O . VAL A 1 78 ? -6.571 -58.016 5.844 1.00 43.50 78 VAL A O 1
ATOM 588 N N . ALA A 1 79 ? -5.796 -58.958 7.730 1.00 50.78 79 ALA A N 1
ATOM 589 C CA . ALA A 1 79 ? -4.402 -58.522 7.617 1.00 50.78 79 ALA A CA 1
ATOM 590 C C . ALA A 1 79 ? -3.536 -59.537 6.804 1.00 50.78 79 ALA A C 1
ATOM 592 O O . ALA A 1 79 ? -4.091 -60.439 6.181 1.00 50.78 79 ALA A O 1
ATOM 593 N N . PRO A 1 80 ? -2.201 -59.368 6.740 1.00 53.16 80 PRO A N 1
ATOM 594 C CA . PRO A 1 80 ? -1.381 -59.314 5.526 1.00 53.16 80 PRO A CA 1
ATOM 595 C C . PRO A 1 80 ? -0.940 -60.685 4.970 1.00 53.16 80 PRO A C 1
ATOM 597 O O . PRO A 1 80 ? -0.753 -61.639 5.720 1.00 53.16 80 PRO A O 1
ATOM 600 N N . GLY A 1 81 ? -0.669 -60.766 3.661 1.00 47.53 81 GLY A N 1
ATOM 601 C CA . GLY A 1 81 ? -0.164 -61.985 3.019 1.00 47.53 81 GLY A CA 1
ATOM 602 C C . GLY A 1 81 ? 0.716 -61.714 1.795 1.00 47.53 81 GLY A C 1
ATOM 603 O O . GLY A 1 81 ? 0.230 -61.251 0.773 1.00 47.53 81 GLY A O 1
ATOM 604 N N . SER A 1 82 ? 2.013 -61.985 1.964 1.00 51.59 82 SER A N 1
ATOM 605 C CA . SER A 1 82 ? 3.003 -62.492 0.995 1.00 51.59 82 SER A CA 1
ATOM 606 C C . SER A 1 82 ? 2.841 -62.227 -0.517 1.00 51.59 82 SER A C 1
ATOM 608 O O . SER A 1 82 ? 1.947 -62.745 -1.179 1.00 51.59 82 SER A O 1
ATOM 610 N N . ILE A 1 83 ? 3.868 -61.570 -1.064 1.00 56.06 83 ILE A N 1
ATOM 611 C CA . ILE A 1 83 ? 4.368 -61.649 -2.453 1.00 56.06 83 ILE A CA 1
ATOM 612 C C . ILE A 1 83 ? 4.361 -63.106 -2.977 1.00 56.06 83 ILE A C 1
ATOM 614 O O . ILE A 1 83 ? 4.740 -64.007 -2.225 1.00 56.06 83 ILE A O 1
ATOM 618 N N . PRO A 1 84 ? 4.034 -63.347 -4.264 1.00 49.69 84 PRO A N 1
ATOM 619 C CA . PRO A 1 84 ? 5.119 -63.665 -5.200 1.00 49.69 84 PRO A CA 1
ATOM 620 C C . PRO A 1 84 ? 4.946 -63.086 -6.618 1.00 49.69 84 PRO A C 1
ATOM 622 O O . PRO A 1 84 ? 3.872 -62.686 -7.056 1.00 49.69 84 PRO A O 1
ATOM 625 N N . ALA A 1 85 ? 6.077 -63.046 -7.321 1.00 59.28 85 ALA A N 1
ATOM 626 C CA . ALA A 1 85 ? 6.258 -62.580 -8.688 1.00 59.28 85 ALA A CA 1
ATOM 627 C C . ALA A 1 85 ? 5.585 -63.474 -9.744 1.00 59.28 85 ALA A C 1
ATOM 629 O O . ALA A 1 85 ? 5.616 -64.696 -9.618 1.00 59.28 85 ALA A O 1
ATOM 630 N N . LEU A 1 86 ? 5.140 -62.880 -10.858 1.00 55.12 86 LEU A N 1
ATOM 631 C CA . LEU A 1 86 ? 5.184 -63.547 -12.162 1.00 55.12 86 LEU A CA 1
ATOM 632 C C . LEU A 1 86 ? 5.248 -62.522 -13.307 1.00 55.12 86 LEU A C 1
ATOM 634 O O . LEU A 1 86 ? 4.450 -61.591 -13.374 1.00 55.12 86 LEU A O 1
ATOM 638 N N . ARG A 1 87 ? 6.247 -62.713 -14.172 1.00 45.84 87 ARG A N 1
ATOM 639 C CA . ARG A 1 87 ? 6.481 -62.018 -15.448 1.00 45.84 87 ARG A CA 1
ATOM 640 C C . ARG A 1 87 ? 5.439 -62.464 -16.488 1.00 45.84 87 ARG A C 1
ATOM 64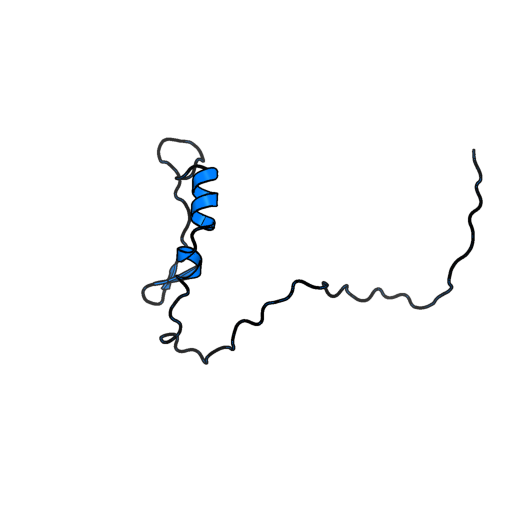2 O O . ARG A 1 87 ? 4.940 -63.585 -16.379 1.00 45.84 87 ARG A O 1
ATOM 649 N N . PRO A 1 88 ? 5.127 -61.626 -17.483 1.00 58.25 88 PRO A N 1
ATOM 650 C CA . PRO A 1 88 ? 5.586 -61.905 -18.856 1.00 58.25 88 PRO A CA 1
ATOM 651 C C . PRO A 1 88 ? 6.498 -60.811 -19.415 1.00 58.25 88 PRO A C 1
ATOM 653 O O . PRO A 1 88 ? 6.166 -59.618 -19.244 1.00 58.25 88 PRO A O 1
#

Sequence (88 aa):
MNGQYLCNRQITVSYAYKKDTKGERHGTPAERVLAASNPTAQKSRPHTLFASGPPTLPNVPQANGVAPVPPRPFANGVAPGSIPALRP

Mean predicted aligned error: 18.51 Å

Radius of gyration: 26.0 Å; Cα contacts (8 Å, |Δi|>4): 37; chains: 1; bounding box: 32×68×43 Å

Solvent-accessible surface area (backbone atoms only — not comparable to full-atom values): 6410 Å² total; per-residue (Å²): 100,58,77,35,69,57,94,91,37,78,39,83,67,77,76,51,71,43,91,92,44,90,87,42,47,59,67,54,76,66,56,49,54,53,58,71,67,37,66,64,60,69,68,54,58,78,80,63,90,78,54,96,60,81,86,79,68,83,82,72,80,78,70,94,66,80,84,85,73,79,87,76,94,75,81,86,89,82,84,92,82,81,88,82,88,81,84,135

pLDDT: mean 70.22, std 18.21, range [40.31, 94.81]

Organism: NCBI:txid157739

Secondary structure (DSSP, 8-state):
-TT-EETTEE----PPBPSSSSSPBSS-HHHHHHHHH-HHHHH----GGG--S---------------PPPPS---------------